Protein AF-A0AAW7NF84-F1 (afdb_monomer)

Solvent-accessible surface area (backbone atoms only — not comparable to full-atom values): 4345 Å² total; per-residue (Å²): 131,86,79,76,58,66,70,59,54,50,52,53,50,52,49,52,57,51,52,51,54,51,50,56,50,51,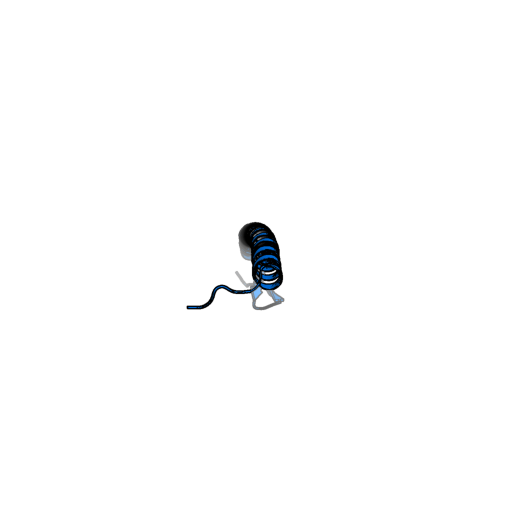53,53,50,50,56,50,53,53,50,54,50,51,55,51,52,55,50,49,53,53,50,50,53,53,50,50,53,53,48,54,55,36,42,76,73,31,33,44,80,57,98,90,45,82,42,79,47,91,127

pLDDT: mean 95.5, std 6.45, range [59.78, 98.81]

Mean predicted aligned error: 5.74 Å

Organism: Bacillus cereus (NCBI:txid1396)

Structure (mmCIF, N/C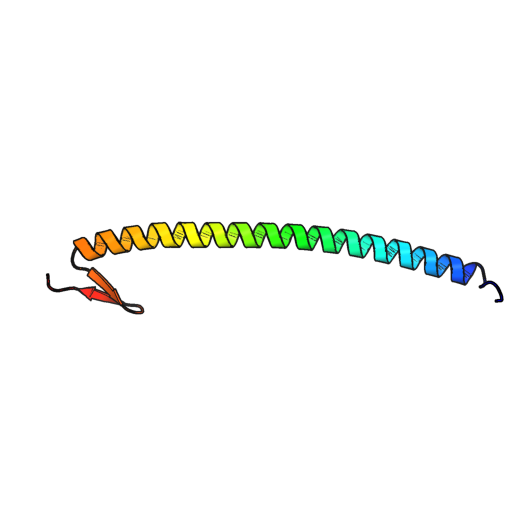A/C/O backbone):
data_AF-A0AAW7NF84-F1
#
_entry.id   AF-A0AAW7NF84-F1
#
loop_
_atom_site.group_PDB
_atom_site.id
_atom_site.type_symbol
_atom_site.label_atom_id
_atom_site.label_alt_id
_atom_site.label_comp_id
_atom_site.label_asym_id
_atom_site.label_entity_id
_atom_site.label_seq_id
_atom_site.pdbx_PDB_ins_code
_atom_site.Cartn_x
_atom_site.Cartn_y
_atom_site.Cartn_z
_atom_site.occupancy
_atom_site.B_iso_or_equiv
_atom_site.auth_seq_id
_atom_site.auth_comp_id
_atom_site.auth_asym_id
_atom_site.auth_atom_id
_atom_site.pdbx_PDB_model_num
ATOM 1 N N . MET A 1 1 ? -37.870 1.969 29.040 1.00 66.69 1 MET A N 1
ATOM 2 C CA . MET A 1 1 ? -36.841 0.943 28.774 1.00 66.69 1 MET A CA 1
ATOM 3 C C . MET A 1 1 ? -36.231 0.549 30.099 1.00 66.69 1 MET A C 1
ATOM 5 O O . MET A 1 1 ? -35.812 1.441 30.830 1.00 66.69 1 MET A O 1
ATOM 9 N N . GLU A 1 2 ? -36.230 -0.740 30.426 1.00 85.81 2 GLU A N 1
ATOM 10 C CA . GLU A 1 2 ? -35.467 -1.229 31.576 1.00 85.81 2 GLU A CA 1
ATOM 11 C C . GLU A 1 2 ? -33.973 -1.029 31.333 1.00 85.81 2 GLU A C 1
ATOM 13 O O . GLU A 1 2 ? -33.474 -1.217 30.219 1.00 85.81 2 GLU A O 1
ATOM 18 N N . LYS A 1 3 ? -33.265 -0.601 32.380 1.00 90.00 3 LYS A N 1
ATOM 19 C CA . LYS A 1 3 ? -31.808 -0.491 32.342 1.00 90.00 3 LYS A CA 1
ATOM 20 C C . LYS A 1 3 ? -31.205 -1.891 32.301 1.00 90.00 3 LYS A C 1
ATOM 22 O O . LYS A 1 3 ? -31.713 -2.813 32.931 1.00 90.00 3 LYS A O 1
ATOM 27 N N . TRP A 1 4 ? -30.109 -2.037 31.564 1.00 95.00 4 TRP A N 1
ATOM 28 C CA . TRP A 1 4 ? -29.349 -3.281 31.562 1.00 95.00 4 TRP A CA 1
ATOM 29 C C . TRP A 1 4 ? -28.670 -3.526 32.917 1.00 95.00 4 TRP A C 1
ATOM 31 O O . TRP A 1 4 ? -28.331 -2.557 33.602 1.00 95.00 4 TRP A O 1
ATOM 41 N N . PRO A 1 5 ? -28.412 -4.800 33.271 1.00 96.88 5 PRO A N 1
ATOM 42 C CA . PRO A 1 5 ? -27.565 -5.146 34.407 1.00 96.88 5 PRO A CA 1
ATOM 43 C C . PRO A 1 5 ? -26.172 -4.521 34.283 1.00 96.88 5 PRO A C 1
ATOM 45 O O . PRO A 1 5 ? -25.637 -4.397 33.177 1.00 96.88 5 PRO A O 1
ATOM 48 N N . GLU A 1 6 ? -25.564 -4.171 35.415 1.00 96.31 6 GLU A N 1
ATOM 49 C CA . GLU A 1 6 ? -24.253 -3.509 35.455 1.00 96.31 6 GLU A CA 1
ATOM 50 C C . GLU A 1 6 ? -23.155 -4.331 34.775 1.00 96.31 6 GLU A C 1
ATOM 52 O O . GLU A 1 6 ? -22.341 -3.771 34.045 1.00 96.31 6 GLU A O 1
ATOM 57 N N . GLU A 1 7 ? -23.184 -5.658 34.922 1.00 96.38 7 GLU A N 1
ATOM 58 C CA . GLU A 1 7 ? -22.245 -6.577 34.265 1.00 96.38 7 GLU A CA 1
ATOM 59 C C . GLU A 1 7 ? -22.283 -6.441 32.740 1.00 96.38 7 GLU A C 1
ATOM 61 O O . GLU A 1 7 ? -21.246 -6.359 32.079 1.00 96.38 7 GLU A O 1
ATOM 66 N N . ARG A 1 8 ? -23.491 -6.336 32.170 1.00 96.88 8 ARG A N 1
ATOM 67 C CA . ARG A 1 8 ? -23.663 -6.124 30.732 1.00 96.88 8 ARG A CA 1
ATOM 68 C C . ARG A 1 8 ? -23.130 -4.755 30.327 1.00 96.88 8 ARG A C 1
ATOM 70 O O . ARG A 1 8 ? -22.445 -4.645 29.316 1.00 96.88 8 ARG A O 1
ATOM 77 N N . VAL A 1 9 ? -23.416 -3.713 31.104 1.00 97.12 9 VAL A N 1
ATOM 78 C CA . VAL A 1 9 ? -22.897 -2.365 30.828 1.00 97.12 9 VAL A CA 1
ATOM 79 C C . VAL A 1 9 ? -21.364 -2.349 30.869 1.00 97.12 9 VAL A C 1
ATOM 81 O O . VAL A 1 9 ? -20.742 -1.751 29.994 1.00 97.12 9 VAL A O 1
ATOM 84 N N . ALA A 1 10 ? -20.750 -3.030 31.837 1.00 97.44 10 ALA A N 1
ATOM 85 C CA . ALA A 1 10 ? -19.299 -3.136 31.965 1.00 97.44 10 ALA A CA 1
ATOM 86 C C . ALA A 1 10 ? -18.661 -3.865 30.772 1.00 97.44 10 ALA A C 1
ATOM 88 O O . ALA A 1 10 ? -17.672 -3.381 30.223 1.00 97.44 10 ALA A O 1
ATOM 89 N N . ALA A 1 11 ? -19.261 -4.969 30.313 1.00 98.12 11 ALA A N 1
ATOM 90 C CA . ALA A 1 11 ? -18.784 -5.691 29.135 1.00 98.12 11 ALA A CA 1
ATOM 91 C C . ALA A 1 11 ? -18.784 -4.803 27.879 1.00 98.12 11 ALA A C 1
ATOM 93 O O . ALA A 1 11 ? -17.778 -4.720 27.181 1.00 98.12 11 ALA A O 1
ATOM 94 N N . TYR A 1 12 ? -19.874 -4.070 27.627 1.00 98.00 12 TYR A N 1
ATOM 95 C CA . TYR A 1 12 ? -19.959 -3.182 26.464 1.00 98.00 12 TYR A CA 1
ATOM 96 C C . TYR A 1 12 ? -18.986 -2.002 26.539 1.00 98.00 12 TYR A C 1
ATOM 98 O O . TYR A 1 12 ? -18.432 -1.621 25.512 1.00 98.00 12 TYR A O 1
ATOM 106 N N . LYS A 1 13 ? -18.726 -1.450 27.731 1.00 98.12 13 LYS A N 1
ATOM 107 C CA . LYS A 1 13 ? -17.662 -0.447 27.907 1.00 98.12 13 LYS A CA 1
ATOM 108 C C . LYS A 1 13 ? -16.300 -1.014 27.503 1.00 98.12 13 LYS A C 1
ATOM 110 O O . LYS A 1 13 ? -15.600 -0.391 26.716 1.00 98.12 13 LYS A O 1
ATOM 115 N N . SER A 1 14 ? -15.972 -2.221 27.967 1.00 98.25 14 SER A N 1
ATOM 116 C CA . SER A 1 14 ? -14.718 -2.889 27.606 1.00 98.25 14 SER A CA 1
ATOM 117 C C . SER A 1 14 ? -14.615 -3.174 26.104 1.00 98.25 14 SER A C 1
ATOM 119 O O . SER A 1 14 ? -13.540 -3.011 25.528 1.00 98.25 14 SER A O 1
ATOM 121 N N . TYR A 1 15 ? -15.720 -3.547 25.451 1.00 98.38 15 TYR A N 1
ATOM 122 C CA . TYR A 1 15 ? -15.747 -3.719 23.997 1.00 98.38 15 TYR A CA 1
ATOM 123 C C . TYR A 1 15 ? -15.461 -2.408 23.270 1.00 98.38 15 TYR A C 1
ATOM 125 O O . TYR A 1 15 ? -14.567 -2.378 22.435 1.00 98.38 15 TYR A O 1
ATOM 133 N N . VAL A 1 16 ? -16.117 -1.310 23.654 1.00 98.56 16 VAL A N 1
ATOM 134 C CA . VAL A 1 16 ? -15.857 0.012 23.063 1.00 98.56 16 VAL A CA 1
ATOM 135 C C . VAL A 1 16 ? -14.397 0.430 23.245 1.00 98.56 16 VAL A C 1
ATOM 137 O O . VAL A 1 16 ? -13.780 0.919 22.302 1.00 98.56 16 VAL A O 1
ATOM 140 N N . GLU A 1 17 ? -13.814 0.209 24.425 1.00 98.50 17 GLU A N 1
ATOM 141 C CA . GLU A 1 17 ? -12.402 0.519 24.681 1.00 98.50 17 GLU A CA 1
ATOM 142 C C . GLU A 1 17 ? -11.457 -0.321 23.814 1.00 98.50 17 GLU A C 1
ATOM 144 O O . GLU A 1 17 ? -10.455 0.190 23.311 1.00 98.50 17 GLU A O 1
ATOM 149 N N . LYS A 1 18 ? -11.763 -1.610 23.634 1.00 98.62 18 LYS A N 1
ATOM 150 C CA . LYS A 1 18 ? -10.976 -2.509 22.787 1.00 98.62 18 LYS A CA 1
ATOM 151 C C . LYS A 1 18 ? -11.075 -2.108 21.318 1.00 98.62 18 LYS A C 1
ATOM 153 O O . LYS A 1 18 ? -10.046 -2.009 20.656 1.00 98.62 18 LYS A O 1
ATOM 158 N N . ASP A 1 19 ? -12.286 -1.867 20.835 1.00 98.56 19 ASP A N 1
ATOM 159 C CA . ASP A 1 19 ? -12.542 -1.528 19.439 1.00 98.56 19 ASP A CA 1
ATOM 160 C C . ASP A 1 19 ? -11.914 -0.174 19.089 1.00 98.56 19 ASP A C 1
ATOM 162 O O . ASP A 1 19 ? -11.280 -0.049 18.047 1.00 98.56 19 ASP A O 1
ATOM 166 N N . THR A 1 20 ? -11.981 0.807 19.998 1.00 98.62 20 THR A N 1
ATOM 167 C CA . THR A 1 20 ? -11.293 2.102 19.840 1.00 98.62 20 THR A CA 1
ATOM 168 C C . THR A 1 20 ? -9.788 1.917 19.644 1.00 98.62 20 THR A C 1
ATOM 170 O O . THR A 1 20 ? -9.219 2.458 18.702 1.00 98.62 20 THR A O 1
ATOM 173 N N . LYS A 1 21 ? -9.142 1.101 20.486 1.00 98.56 21 LYS A N 1
ATOM 174 C CA . LYS A 1 21 ? -7.698 0.834 20.372 1.00 98.56 21 LYS A CA 1
ATOM 175 C C . LYS A 1 21 ? -7.332 0.108 19.079 1.00 98.56 21 LYS A C 1
ATOM 177 O O . LYS A 1 21 ? -6.271 0.361 18.513 1.00 98.56 21 LYS A O 1
ATOM 182 N N . GLU A 1 22 ? -8.179 -0.815 18.629 1.00 98.62 22 GLU A N 1
ATOM 183 C CA . GLU A 1 22 ? -7.943 -1.525 17.370 1.00 98.62 22 GLU A CA 1
ATOM 184 C C . GLU A 1 22 ? -8.065 -0.576 16.173 1.00 98.62 22 GLU A C 1
ATOM 186 O O . GLU A 1 22 ? -7.230 -0.624 15.273 1.00 98.62 22 GLU A O 1
ATOM 191 N N . ILE A 1 23 ? -9.042 0.336 16.195 1.00 98.69 23 ILE A N 1
ATOM 192 C CA . ILE A 1 23 ? -9.191 1.380 15.174 1.00 98.69 23 ILE A CA 1
ATOM 193 C C . ILE A 1 23 ? -7.937 2.259 15.117 1.00 98.69 23 ILE A C 1
ATOM 195 O O . ILE A 1 23 ? -7.352 2.389 14.045 1.00 98.69 23 ILE A O 1
ATOM 199 N N . GLU A 1 24 ? -7.471 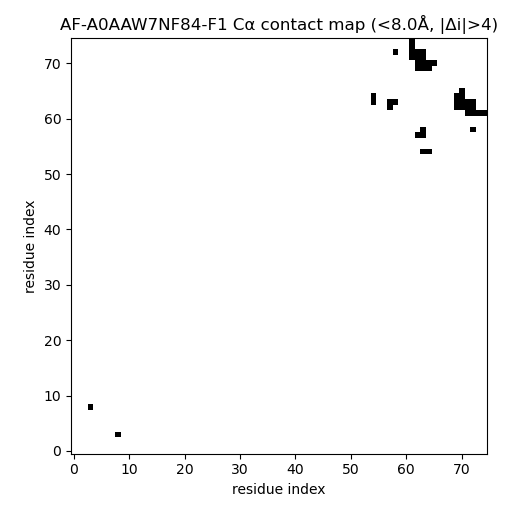2.787 16.252 1.00 98.69 24 GLU A N 1
ATOM 200 C CA . GLU A 1 24 ? -6.263 3.630 16.309 1.00 98.69 24 GLU A CA 1
ATOM 201 C C . GLU A 1 24 ? -5.034 2.920 15.715 1.00 98.69 24 GLU A C 1
ATOM 203 O O . GLU A 1 24 ? -4.232 3.514 14.988 1.00 98.69 24 GLU A O 1
ATOM 208 N N . LYS A 1 25 ? -4.890 1.619 15.989 1.00 98.62 25 LYS A N 1
ATOM 209 C CA . LYS A 1 25 ? -3.802 0.805 15.441 1.00 98.62 25 LYS A CA 1
ATOM 210 C C . LYS A 1 25 ? -3.918 0.644 13.923 1.00 98.62 25 LYS A C 1
ATOM 212 O O . LYS A 1 25 ? -2.916 0.792 13.224 1.00 98.62 25 LYS A O 1
ATOM 217 N N . LEU A 1 26 ? -5.116 0.349 13.419 1.00 98.81 26 LEU A N 1
ATOM 218 C CA . LEU A 1 26 ? -5.368 0.194 11.985 1.00 98.81 26 LEU A CA 1
ATOM 219 C C . LEU A 1 26 ? -5.162 1.511 11.226 1.00 98.81 26 LEU A C 1
ATOM 221 O O . LEU A 1 26 ? -4.608 1.502 10.129 1.00 98.81 26 LEU A O 1
ATOM 225 N N . GLU A 1 27 ? -5.544 2.647 11.811 1.00 98.69 27 GLU A N 1
ATOM 226 C CA . GLU A 1 27 ? -5.293 3.973 11.237 1.00 98.69 27 GLU A CA 1
ATOM 227 C C . GLU A 1 27 ? -3.789 4.272 11.135 1.00 98.69 27 GLU A C 1
ATOM 229 O O . GLU A 1 27 ? -3.316 4.755 10.100 1.00 98.69 27 GLU A O 1
ATOM 234 N N . ALA A 1 28 ? -3.012 3.926 12.166 1.00 98.50 2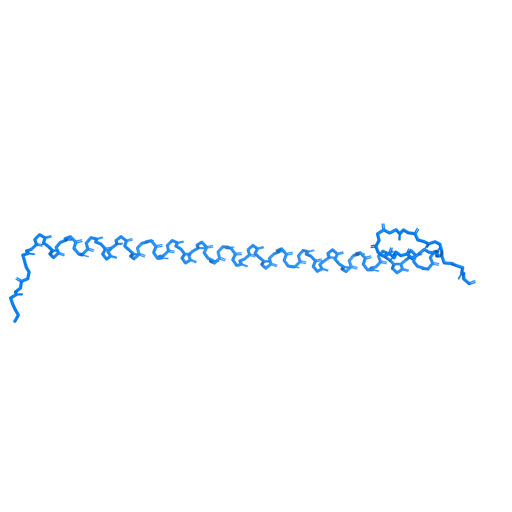8 ALA A N 1
ATOM 235 C CA . ALA A 1 28 ? -1.559 4.069 12.137 1.00 98.50 28 ALA A CA 1
ATOM 236 C C . ALA A 1 28 ? -0.904 3.162 11.076 1.00 98.50 28 ALA A C 1
ATOM 238 O O . ALA A 1 28 ? -0.008 3.600 10.347 1.00 98.50 28 ALA A O 1
ATOM 239 N N . GLU A 1 29 ? -1.362 1.912 10.956 1.00 98.69 29 GLU A N 1
ATOM 240 C CA . GLU A 1 29 ? -0.890 0.973 9.934 1.00 98.69 29 GLU A CA 1
ATOM 241 C C . GLU A 1 29 ? -1.220 1.470 8.522 1.00 98.69 29 GLU A C 1
ATOM 243 O O . GLU A 1 29 ? -0.347 1.498 7.651 1.00 98.69 29 GLU A O 1
ATOM 248 N N . TYR A 1 30 ? -2.445 1.955 8.309 1.00 98.38 30 TYR A N 1
ATOM 249 C CA . TYR A 1 30 ? -2.861 2.561 7.049 1.00 98.38 30 TYR A CA 1
ATOM 250 C C . TYR A 1 30 ? -1.950 3.727 6.649 1.00 98.38 30 TYR A C 1
ATOM 252 O O . TYR A 1 30 ? -1.453 3.767 5.521 1.00 98.38 30 TYR A O 1
ATOM 260 N N . GLN A 1 31 ? -1.666 4.642 7.579 1.00 98.62 31 GLN A N 1
ATOM 261 C CA . GLN A 1 31 ? -0.791 5.783 7.312 1.00 98.62 31 GLN A CA 1
ATOM 262 C C . GLN A 1 31 ? 0.638 5.346 6.954 1.00 98.62 31 GLN A C 1
ATOM 264 O O . GLN A 1 31 ? 1.272 5.937 6.073 1.00 98.62 31 GLN A O 1
ATOM 269 N N . SER A 1 32 ? 1.147 4.302 7.613 1.00 98.44 32 SER A N 1
ATOM 270 C CA . SER A 1 32 ? 2.454 3.719 7.304 1.00 98.44 32 SER A CA 1
ATOM 271 C C . SER A 1 32 ? 2.485 3.133 5.890 1.00 98.44 32 SER A C 1
ATOM 273 O O . SER A 1 32 ? 3.364 3.485 5.100 1.00 98.44 32 SER A O 1
ATOM 275 N N . LEU A 1 33 ? 1.482 2.329 5.529 1.00 98.69 33 LEU A N 1
ATOM 276 C CA . LEU A 1 33 ? 1.372 1.719 4.202 1.00 98.69 33 LEU A CA 1
ATOM 277 C C . LEU A 1 33 ? 1.237 2.766 3.091 1.00 98.69 33 LEU A C 1
ATOM 279 O O . LEU A 1 33 ? 1.865 2.628 2.040 1.00 98.69 33 LEU A O 1
ATOM 283 N N . GLN A 1 34 ? 0.480 3.843 3.320 1.00 98.62 34 GLN A N 1
ATOM 284 C CA . GLN A 1 34 ? 0.396 4.955 2.371 1.00 98.62 34 GLN A CA 1
ATOM 285 C C . GLN A 1 34 ? 1.758 5.613 2.121 1.00 98.62 34 GLN A C 1
ATOM 287 O O . GLN A 1 34 ? 2.099 5.910 0.973 1.00 98.62 34 GLN A O 1
ATOM 292 N N . ASN A 1 35 ? 2.555 5.814 3.173 1.00 98.25 35 ASN A N 1
ATOM 293 C CA . ASN A 1 35 ? 3.894 6.382 3.037 1.00 98.25 35 ASN A CA 1
ATOM 294 C C . ASN A 1 35 ? 4.815 5.452 2.234 1.00 98.25 35 ASN A C 1
ATOM 296 O O . ASN A 1 35 ? 5.466 5.912 1.296 1.00 98.25 35 ASN A O 1
ATOM 300 N N . SER A 1 36 ? 4.806 4.149 2.526 1.00 98.38 36 SER A N 1
ATOM 301 C CA . SER A 1 36 ? 5.593 3.161 1.774 1.00 98.38 36 SER A CA 1
ATOM 302 C C . SER A 1 36 ? 5.177 3.062 0.302 1.00 98.38 36 SER A C 1
ATOM 304 O O . SER A 1 36 ? 6.029 2.915 -0.581 1.00 98.38 36 SER A O 1
ATOM 306 N N . LEU A 1 37 ? 3.877 3.179 0.009 1.00 98.56 37 LEU A N 1
ATOM 307 C CA . LEU A 1 37 ? 3.378 3.222 -1.365 1.00 98.56 37 LEU A CA 1
ATOM 308 C C . LEU A 1 37 ? 3.918 4.449 -2.107 1.00 98.56 37 LEU A C 1
ATOM 310 O O . LEU A 1 37 ? 4.422 4.316 -3.224 1.00 98.56 37 LEU A O 1
ATOM 314 N N . ARG A 1 38 ? 3.865 5.630 -1.480 1.00 98.44 38 ARG A N 1
ATOM 315 C CA . ARG A 1 38 ? 4.404 6.867 -2.058 1.00 98.44 38 ARG A CA 1
ATOM 316 C C . ARG A 1 38 ? 5.896 6.742 -2.367 1.00 98.44 38 ARG A C 1
ATOM 318 O O . ARG A 1 38 ? 6.301 7.030 -3.489 1.00 98.44 38 ARG A O 1
ATOM 325 N N . GLU A 1 39 ? 6.695 6.254 -1.421 1.00 98.50 39 GLU A N 1
ATOM 326 C CA . GLU A 1 39 ? 8.139 6.049 -1.618 1.00 98.50 39 GLU A CA 1
ATOM 327 C C . GLU A 1 39 ? 8.434 5.088 -2.780 1.00 98.50 39 GLU A C 1
ATOM 329 O O . GLU A 1 39 ? 9.349 5.308 -3.579 1.00 98.50 39 GLU A O 1
ATOM 334 N N . THR A 1 40 ? 7.630 4.031 -2.910 1.00 98.56 40 THR A N 1
ATOM 335 C CA . THR A 1 40 ? 7.749 3.069 -4.012 1.00 98.56 40 THR A CA 1
ATOM 336 C C . THR A 1 40 ? 7.458 3.732 -5.359 1.00 98.56 40 THR A C 1
ATOM 338 O O . THR A 1 40 ? 8.225 3.549 -6.305 1.00 98.56 40 THR A O 1
ATOM 341 N N . ILE A 1 41 ? 6.400 4.545 -5.447 1.00 98.50 41 ILE A N 1
ATOM 342 C CA . ILE A 1 41 ? 6.047 5.296 -6.662 1.00 98.50 41 ILE A CA 1
ATOM 343 C C . ILE A 1 41 ? 7.169 6.269 -7.047 1.00 98.50 41 ILE A C 1
ATOM 345 O O . ILE A 1 41 ? 7.606 6.277 -8.199 1.00 98.50 41 ILE A O 1
ATOM 349 N N . GLU A 1 42 ? 7.690 7.040 -6.092 1.00 98.44 42 GLU A N 1
ATOM 350 C CA . GLU A 1 42 ? 8.795 7.979 -6.329 1.00 98.44 42 GLU A CA 1
ATOM 351 C C . GLU A 1 42 ? 10.060 7.260 -6.827 1.00 98.44 42 GLU A C 1
ATOM 353 O O . GLU A 1 42 ? 10.766 7.742 -7.722 1.00 98.44 42 GLU A O 1
ATOM 358 N N . ARG A 1 43 ? 10.345 6.070 -6.285 1.00 98.38 43 ARG A N 1
ATOM 359 C CA . ARG A 1 43 ? 11.465 5.238 -6.735 1.00 98.38 43 ARG A CA 1
ATOM 360 C C . ARG A 1 43 ? 11.263 4.722 -8.158 1.00 98.38 43 ARG A C 1
ATOM 362 O O . ARG A 1 43 ? 12.222 4.752 -8.930 1.00 98.38 43 ARG A O 1
ATOM 369 N N . ILE A 1 44 ? 10.054 4.279 -8.515 1.00 98.50 44 ILE A N 1
ATOM 370 C CA . ILE A 1 44 ? 9.724 3.860 -9.887 1.00 98.50 44 ILE A CA 1
ATOM 371 C C . ILE A 1 44 ? 9.972 5.019 -10.851 1.00 98.50 44 ILE A C 1
ATOM 373 O O . ILE A 1 44 ? 10.759 4.861 -11.779 1.00 98.50 44 ILE A O 1
ATOM 377 N N . GLN A 1 45 ? 9.413 6.200 -10.579 1.00 98.44 45 GLN A N 1
ATOM 378 C CA . GLN A 1 45 ? 9.581 7.382 -11.434 1.00 98.44 45 GLN A CA 1
ATOM 379 C C . GLN A 1 45 ? 11.056 7.762 -11.618 1.00 98.44 45 GLN A C 1
ATOM 381 O O . GLN A 1 45 ? 11.500 8.073 -12.725 1.00 98.44 45 GLN A O 1
ATOM 386 N N . ARG A 1 46 ? 11.857 7.688 -10.547 1.00 98.31 46 ARG A N 1
ATOM 387 C CA . ARG A 1 46 ? 13.305 7.924 -10.628 1.00 98.31 46 ARG A CA 1
ATOM 388 C C . ARG A 1 46 ? 13.993 6.925 -11.559 1.00 98.31 46 ARG A C 1
ATOM 390 O O . ARG A 1 46 ? 14.813 7.329 -12.382 1.00 98.31 46 ARG A O 1
ATOM 397 N N . ILE A 1 47 ? 13.677 5.638 -11.427 1.00 98.44 47 ILE A N 1
ATOM 398 C CA . ILE A 1 47 ? 14.252 4.580 -12.266 1.00 98.44 47 ILE A CA 1
ATOM 399 C C . ILE A 1 47 ? 13.807 4.748 -1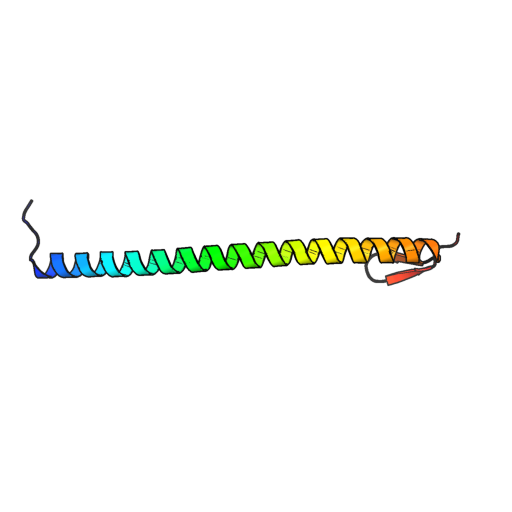3.719 1.00 98.44 47 ILE A C 1
ATOM 401 O O . ILE A 1 47 ? 14.630 4.589 -14.615 1.00 98.44 47 ILE A O 1
ATOM 405 N N . GLU A 1 48 ? 12.549 5.106 -13.969 1.00 97.88 48 GLU A N 1
ATOM 406 C CA . GLU A 1 48 ? 12.044 5.367 -15.319 1.00 97.88 48 GLU A CA 1
ATOM 407 C C . GLU A 1 48 ? 12.778 6.524 -15.988 1.00 97.88 48 GLU A C 1
ATOM 409 O O . GLU A 1 48 ? 13.204 6.381 -17.133 1.00 97.88 48 GLU A O 1
ATOM 414 N N . ASN A 1 49 ? 13.004 7.624 -15.269 1.00 98.00 49 ASN A N 1
ATOM 415 C CA . ASN A 1 49 ? 13.769 8.757 -15.788 1.00 98.00 49 ASN A CA 1
ATOM 416 C C . ASN A 1 49 ? 15.210 8.358 -16.132 1.00 98.00 49 ASN A C 1
ATOM 418 O O . ASN A 1 49 ? 15.683 8.641 -17.231 1.00 98.00 49 ASN A O 1
ATOM 422 N N . ILE A 1 50 ? 15.891 7.639 -15.233 1.00 97.88 50 ILE A N 1
ATOM 423 C CA . ILE A 1 50 ? 17.254 7.140 -15.479 1.00 97.88 50 ILE A CA 1
ATOM 424 C C . ILE A 1 50 ? 17.273 6.188 -16.684 1.00 97.88 50 ILE A C 1
ATOM 426 O O . ILE A 1 50 ? 18.100 6.337 -17.582 1.00 97.88 50 ILE A O 1
ATOM 430 N N . ARG A 1 51 ? 16.335 5.235 -16.742 1.00 96.31 51 ARG A N 1
ATOM 431 C CA . ARG A 1 51 ? 16.194 4.284 -17.852 1.00 96.31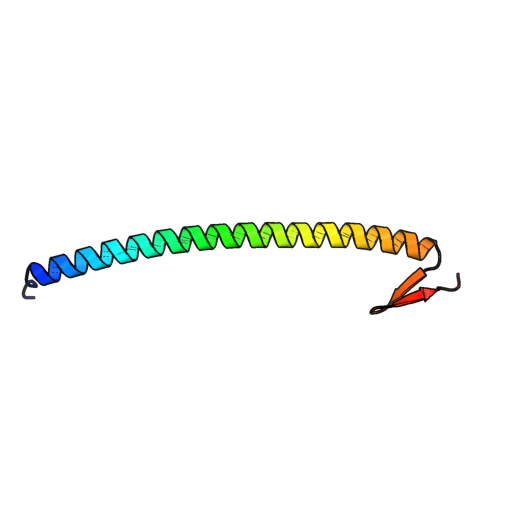 51 ARG A CA 1
ATOM 432 C C . ARG A 1 51 ? 15.969 5.011 -19.175 1.00 96.31 51 ARG A C 1
ATOM 434 O O . ARG A 1 51 ? 16.569 4.629 -20.173 1.00 96.31 51 ARG A O 1
ATOM 441 N N . ASN A 1 52 ? 15.117 6.032 -19.198 1.00 95.38 52 ASN A N 1
ATOM 442 C CA . ASN A 1 52 ? 14.826 6.799 -20.407 1.00 95.38 52 ASN A CA 1
ATOM 443 C C . ASN A 1 52 ? 16.061 7.572 -20.887 1.00 95.38 52 ASN A C 1
ATOM 445 O O . ASN A 1 52 ? 16.338 7.556 -22.083 1.00 95.38 52 ASN A O 1
ATOM 449 N N . ASN A 1 53 ? 16.846 8.151 -19.972 1.00 96.88 53 ASN A N 1
ATOM 450 C CA . ASN A 1 53 ? 18.122 8.781 -20.321 1.00 96.88 53 ASN A CA 1
ATOM 451 C C . ASN A 1 53 ? 19.097 7.764 -20.930 1.00 96.88 53 ASN A C 1
ATOM 453 O O . ASN A 1 53 ? 19.641 8.004 -22.002 1.00 96.88 53 ASN A O 1
ATOM 457 N N . HIS A 1 54 ? 19.263 6.590 -20.309 1.00 95.75 54 HIS A N 1
ATOM 458 C CA . HIS A 1 54 ? 20.111 5.531 -20.869 1.00 95.75 54 HIS A CA 1
ATOM 459 C C . HIS A 1 54 ? 19.622 5.051 -22.245 1.00 95.75 54 HIS A C 1
ATOM 461 O O . HIS A 1 54 ? 20.435 4.819 -23.135 1.00 95.75 54 HIS A O 1
ATOM 467 N N . ARG A 1 55 ? 18.303 4.920 -22.445 1.00 94.81 55 ARG A N 1
ATOM 468 C CA . ARG A 1 55 ? 17.727 4.561 -23.752 1.00 94.81 55 ARG A CA 1
ATOM 469 C C . ARG A 1 55 ? 18.007 5.620 -24.814 1.00 94.81 55 ARG A C 1
ATOM 471 O O . ARG A 1 55 ? 18.305 5.250 -25.941 1.00 94.81 55 ARG A O 1
ATOM 478 N N . ALA A 1 56 ? 17.922 6.904 -24.467 1.00 94.25 56 ALA A N 1
ATOM 479 C CA . ALA A 1 56 ? 18.232 7.987 -25.395 1.00 94.25 56 ALA A CA 1
ATOM 480 C C . ALA A 1 56 ? 19.704 7.943 -25.838 1.00 94.25 56 ALA A C 1
ATOM 482 O O . ALA A 1 56 ? 19.980 8.014 -27.033 1.00 94.25 56 ALA A O 1
ATOM 483 N N . GLU A 1 57 ? 20.632 7.741 -24.898 1.00 96.44 57 GLU A N 1
ATOM 484 C CA . GLU A 1 57 ? 22.057 7.574 -25.213 1.00 96.44 57 GLU A CA 1
ATOM 485 C C . GLU A 1 57 ? 22.303 6.359 -26.118 1.00 96.44 57 GLU A C 1
ATOM 487 O O . GLU A 1 57 ? 22.992 6.464 -27.129 1.00 96.44 57 GLU A O 1
ATOM 492 N N . LEU A 1 58 ? 21.692 5.212 -25.812 1.00 95.81 58 LEU A N 1
ATOM 493 C 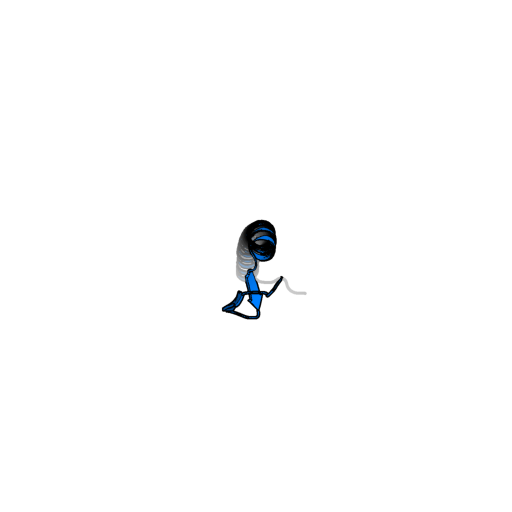CA . LEU A 1 58 ? 21.832 3.998 -26.624 1.00 95.81 58 LEU A CA 1
ATOM 494 C C . LEU A 1 58 ? 21.254 4.164 -28.032 1.00 95.81 58 LEU A C 1
ATOM 496 O O . LEU A 1 58 ? 21.879 3.728 -28.996 1.00 95.81 58 LEU A O 1
ATOM 500 N N . TYR A 1 59 ? 20.138 4.878 -28.172 1.00 94.69 59 TYR A N 1
ATOM 501 C CA . TYR A 1 59 ? 19.578 5.212 -29.479 1.00 94.69 59 TYR A CA 1
ATOM 502 C C . TYR A 1 59 ? 20.549 6.054 -30.315 1.00 94.69 59 TYR A C 1
ATOM 504 O O . TYR A 1 59 ? 20.762 5.773 -31.495 1.00 94.69 59 TYR A O 1
ATOM 512 N N . ILE A 1 60 ? 21.225 7.033 -29.701 1.00 94.81 60 ILE A N 1
ATOM 513 C CA . ILE A 1 60 ? 22.291 7.807 -30.362 1.00 94.81 60 ILE A CA 1
ATOM 514 C C . ILE A 1 60 ? 23.446 6.892 -30.801 1.00 94.81 60 ILE A C 1
ATOM 516 O O . ILE A 1 60 ? 24.046 7.133 -31.853 1.00 94.81 60 ILE A O 1
ATOM 520 N N . GLN A 1 61 ? 23.736 5.825 -30.052 1.00 95.06 61 GLN A N 1
ATOM 521 C CA . GLN A 1 61 ? 24.732 4.806 -30.408 1.00 95.06 61 GLN A CA 1
ATOM 522 C C . GLN A 1 61 ? 24.233 3.758 -31.419 1.00 95.06 61 GLN A C 1
ATOM 524 O O . GLN A 1 61 ? 24.992 2.857 -31.759 1.00 95.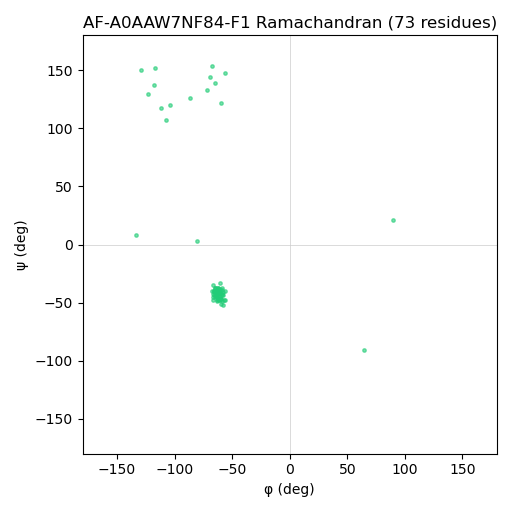06 61 GLN A O 1
ATOM 529 N N . GLY A 1 62 ? 23.002 3.872 -31.927 1.00 96.12 62 GLY A N 1
ATOM 530 C CA . GLY A 1 62 ? 22.456 2.943 -32.919 1.00 96.12 62 GLY A CA 1
ATOM 531 C C . GLY A 1 62 ? 21.730 1.734 -32.325 1.00 96.12 62 GLY A C 1
ATOM 532 O O . GLY A 1 62 ? 21.574 0.735 -33.013 1.00 96.12 62 GLY A O 1
ATOM 533 N N . TRP A 1 63 ? 21.265 1.804 -31.075 1.00 96.44 63 TRP A N 1
ATOM 534 C CA . TRP A 1 63 ? 20.543 0.711 -30.415 1.00 96.44 63 TRP A CA 1
ATOM 535 C C . TRP A 1 63 ? 19.166 1.149 -29.915 1.00 96.44 63 TRP A C 1
ATOM 537 O O . TRP A 1 63 ? 19.045 2.122 -29.175 1.00 96.44 63 TRP A O 1
ATOM 547 N N . ASP A 1 64 ? 18.122 0.389 -30.241 1.00 94.88 64 ASP A N 1
ATOM 548 C CA . ASP A 1 64 ? 16.774 0.575 -29.692 1.00 94.88 64 ASP A CA 1
ATOM 549 C C . ASP A 1 64 ? 16.335 -0.654 -28.887 1.00 94.88 64 ASP A C 1
ATOM 551 O O . ASP A 1 64 ? 16.766 -1.776 -29.140 1.00 94.88 64 ASP A O 1
ATOM 555 N N . PHE A 1 65 ? 15.469 -0.443 -27.899 1.00 93.44 65 PHE A N 1
ATOM 556 C CA . PHE A 1 65 ? 14.911 -1.507 -27.070 1.00 93.44 65 PHE A CA 1
ATOM 557 C C . PHE A 1 65 ? 13.446 -1.733 -27.440 1.00 93.44 65 PHE A C 1
ATOM 559 O O . PHE A 1 65 ? 12.585 -0.911 -27.103 1.00 93.44 65 PHE A O 1
ATOM 566 N N . LYS A 1 66 ? 13.155 -2.845 -28.122 1.00 90.50 66 LYS A N 1
ATOM 567 C CA . LYS A 1 66 ? 11.807 -3.194 -28.592 1.00 90.50 66 LYS A CA 1
ATOM 568 C C . LYS A 1 66 ? 11.290 -4.407 -27.836 1.00 90.50 66 LYS A C 1
ATOM 570 O O . LYS A 1 66 ? 11.855 -5.490 -27.911 1.00 90.50 66 LYS A O 1
ATOM 575 N N . GLY A 1 67 ? 10.202 -4.218 -27.090 1.00 87.88 67 GLY A N 1
ATOM 576 C CA . GLY A 1 67 ? 9.635 -5.257 -26.228 1.00 87.88 67 GLY A CA 1
ATOM 577 C C . GLY A 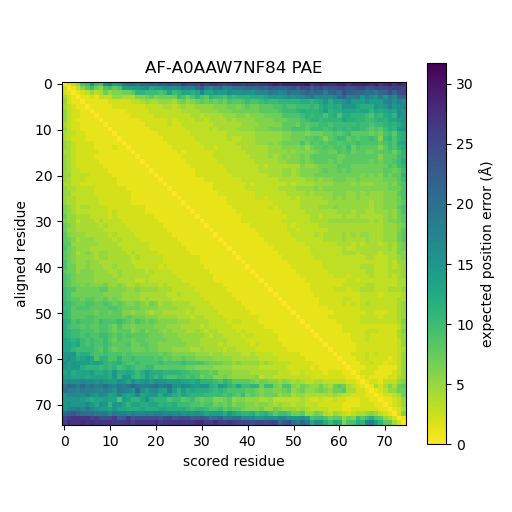1 67 ? 10.598 -5.639 -25.103 1.00 87.88 67 GLY A C 1
ATOM 578 O O . GLY A 1 67 ? 10.573 -5.031 -24.035 1.00 87.88 67 GLY A O 1
ATOM 579 N N . SER A 1 68 ? 11.442 -6.635 -25.357 1.00 90.00 68 SER A N 1
ATOM 580 C CA . SER A 1 68 ? 12.401 -7.196 -24.402 1.00 90.00 68 SER A CA 1
ATOM 581 C C . SER A 1 68 ? 13.809 -7.394 -24.972 1.00 90.00 68 SER A C 1
ATOM 583 O O . SER A 1 68 ? 14.642 -8.007 -24.308 1.00 90.00 68 SER A O 1
ATOM 585 N N . GLU A 1 69 ? 14.086 -6.910 -26.182 1.00 94.50 69 GLU A N 1
ATOM 586 C CA . GLU A 1 69 ? 15.366 -7.114 -26.863 1.00 94.50 69 GLU A CA 1
ATOM 587 C C . GLU A 1 69 ? 15.972 -5.805 -27.375 1.00 94.50 69 GLU A C 1
ATOM 589 O O . GLU A 1 69 ? 15.264 -4.846 -27.697 1.00 94.50 69 GLU A O 1
ATOM 594 N N . TRP A 1 70 ? 17.306 -5.778 -27.424 1.00 95.62 70 TRP A N 1
ATOM 595 C CA . TRP A 1 70 ? 18.068 -4.713 -28.066 1.00 95.62 70 TRP A CA 1
ATOM 596 C C . TRP A 1 70 ? 18.220 -5.032 -29.546 1.00 95.62 70 TRP A C 1
ATOM 598 O O . TRP A 1 70 ? 18.701 -6.106 -29.903 1.00 95.62 70 TRP A O 1
ATOM 608 N N . VAL A 1 71 ? 17.832 -4.085 -30.388 1.00 95.62 71 VAL A N 1
ATOM 609 C CA . VAL A 1 71 ? 17.976 -4.162 -31.838 1.00 95.62 71 VAL A CA 1
ATOM 610 C C . VAL A 1 71 ? 18.892 -3.045 -32.309 1.00 95.62 71 VAL A C 1
ATOM 612 O O . VAL A 1 71 ? 18.791 -1.910 -31.839 1.00 95.62 71 VAL A O 1
ATOM 615 N N . GLU A 1 72 ? 19.787 -3.369 -33.232 1.00 95.12 72 GLU A N 1
ATOM 616 C CA . GLU A 1 72 ? 20.589 -2.367 -33.923 1.00 95.12 72 GLU A CA 1
ATOM 617 C C . GLU A 1 72 ? 19.674 -1.601 -34.890 1.00 95.12 72 GLU A C 1
ATOM 619 O O . GLU A 1 72 ? 18.840 -2.195 -35.581 1.00 95.12 72 GLU A O 1
ATOM 624 N N . VAL A 1 73 ? 19.763 -0.274 -34.886 1.00 89.94 73 VAL A N 1
ATOM 625 C CA . VAL A 1 73 ? 19.056 0.584 -35.835 1.00 89.94 73 VAL A CA 1
ATOM 626 C C . VAL A 1 73 ? 20.049 1.076 -36.878 1.00 89.94 73 VAL A C 1
ATOM 628 O O . VAL A 1 73 ? 21.024 1.751 -36.548 1.00 89.94 73 VAL A O 1
ATOM 631 N N . ASP A 1 74 ? 19.783 0.747 -38.142 1.00 76.12 74 ASP A N 1
ATOM 632 C CA . ASP A 1 74 ? 20.472 1.366 -39.273 1.00 76.12 74 ASP A CA 1
ATOM 633 C C . ASP A 1 74 ? 20.204 2.878 -39.229 1.00 76.12 74 ASP A C 1
ATOM 635 O O . ASP A 1 74 ? 19.045 3.309 -39.210 1.00 76.12 74 ASP A O 1
ATOM 639 N N . LYS A 1 75 ? 21.274 3.673 -39.149 1.00 59.78 75 LYS A N 1
ATOM 640 C CA . LYS A 1 75 ? 21.203 5.139 -39.212 1.00 59.78 75 LYS A CA 1
ATOM 641 C C . LYS A 1 75 ? 20.991 5.640 -40.633 1.00 59.78 75 LYS A C 1
ATOM 643 O O . LYS A 1 75 ? 21.677 5.126 -41.543 1.00 59.78 75 LYS A O 1
#

Radius of gyration: 28.86 Å; Cα contacts (8 Å, |Δi|>4): 22; chains: 1; bounding box: 62×16×75 Å

Sequence (75 aa):
MEKWPEERVAAYKSYVEKDTKEIEKLEAEYQSLQNSLRETIERIQRIENIRNNHRAELYIQGWDFKGSEWVEVDK

Secondary structure (DSSP, 8-state):
-PPPPHHHHHHHHHHHHHHHHHHHHHHHHHHHHHHHHHHHHHHHHHHHHHHHHHHHHHHHTTEEEETTEEEEPP-

Foldseek 3Di:
DDDDDPVVVVVVVVVVVVVVVVVVVVVVVVVVVVVVVVVVVVVVVVVVVVVVVVQVVVVVVQWHADPHDIDGHDD

Nearest PDB structures (foldseek):
  4ogp-assembly1_A  TM=7.102E-01  e=7.323E+00  Saccharomyces cerevisiae S288C